Protein AF-A0A318SZH4-F1 (afdb_monomer)

Sequence (133 aa):
METLETLQKELERAETQLFCADMIDSGTRRDREMTYWKGRVAELKRKIVTTQEVIMARVRSDFDKQRLSKIAAATAGMPHGEAMMLLADAIAGIFMACNPSASNEVIETMTARIARRVIFMAVLNCPRTAGAA

Solvent-accessible surface area (backbone atoms only — not comparable to full-atom values): 7429 Å² total; per-residue (Å²): 132,90,46,72,67,56,49,50,54,51,35,56,51,32,52,51,50,30,56,56,21,71,71,40,86,51,62,74,58,19,54,52,44,33,53,51,28,51,51,50,38,55,52,40,55,51,54,46,53,57,52,49,52,54,51,50,53,48,54,50,51,54,50,51,51,55,51,51,50,52,49,53,60,72,36,62,89,48,61,69,71,59,34,52,50,55,50,47,53,52,51,4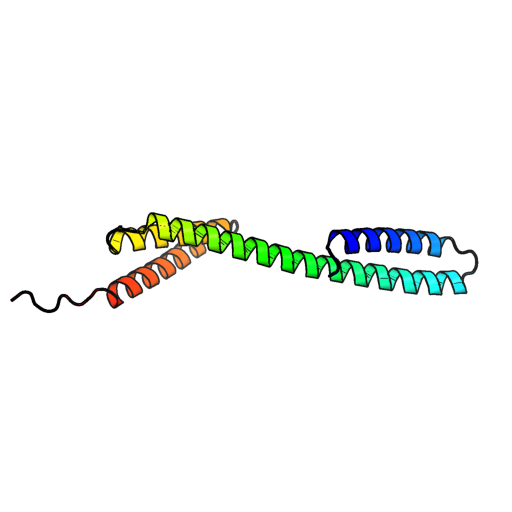6,53,51,53,49,72,75,38,83,82,61,52,70,69,59,50,53,54,50,45,50,51,50,46,52,52,52,51,51,51,51,63,72,67,47,75,75,83,80,69,95,123

Foldseek 3Di:
DQDLVNLVVQLVVLVVQLVVLCVDPPPVSSVVSNVVSVVVNVVSVVVNVVNVVVVVVVVVVVVVVVLVVVLVVVCVPPDLVVSLVSVLVSVLVVVCVVCVPDDPVRSVVVSVVSNVVSVVVVVVPPPPPPDPD

Mean predicted aligned error: 14.44 Å

Structure (mmCIF, N/CA/C/O backbone):
data_AF-A0A318SZH4-F1
#
_entry.id   AF-A0A318SZH4-F1
#
loop_
_atom_site.group_PDB
_atom_site.id
_atom_site.type_symbol
_atom_site.label_atom_id
_atom_site.label_alt_id
_atom_site.label_comp_id
_atom_site.label_asym_id
_atom_site.label_entity_id
_atom_site.label_seq_id
_atom_site.pdbx_PDB_ins_code
_atom_site.Cartn_x
_atom_site.Cartn_y
_atom_site.Cartn_z
_atom_site.occupancy
_atom_site.B_iso_or_equiv
_atom_site.auth_seq_id
_atom_site.auth_comp_id
_atom_site.auth_asym_id
_atom_site.auth_atom_id
_atom_site.pdbx_PDB_model_num
ATOM 1 N N . MET A 1 1 ? 11.285 -6.878 10.147 1.00 53.84 1 MET A N 1
ATOM 2 C CA . MET A 1 1 ? 9.870 -6.613 9.821 1.00 53.84 1 MET A CA 1
ATOM 3 C C . MET A 1 1 ? 9.875 -5.349 8.984 1.00 53.84 1 MET A C 1
ATOM 5 O O . MET A 1 1 ? 10.347 -4.340 9.490 1.00 53.84 1 MET A O 1
ATOM 9 N N . GLU A 1 2 ? 9.512 -5.424 7.706 1.00 74.38 2 GLU A N 1
ATOM 10 C CA . GLU A 1 2 ? 9.428 -4.230 6.850 1.00 74.38 2 GLU A CA 1
ATOM 11 C C . GLU A 1 2 ? 8.316 -3.321 7.396 1.00 74.38 2 GLU A C 1
ATOM 13 O O . GLU A 1 2 ? 7.219 -3.796 7.694 1.00 74.38 2 GLU A O 1
ATOM 18 N N . THR A 1 3 ? 8.606 -2.037 7.603 1.00 88.56 3 THR A N 1
ATOM 19 C CA . THR A 1 3 ? 7.611 -1.049 8.032 1.00 88.56 3 THR A CA 1
ATOM 20 C C . THR A 1 3 ? 6.983 -0.375 6.814 1.00 88.56 3 THR A C 1
ATOM 22 O O . THR A 1 3 ? 7.533 -0.391 5.709 1.00 88.56 3 THR A O 1
ATOM 25 N N . LEU A 1 4 ? 5.824 0.260 7.010 1.00 89.12 4 LEU A N 1
ATOM 26 C CA . LEU A 1 4 ? 5.176 1.035 5.950 1.00 89.12 4 LEU A CA 1
ATOM 27 C C . LEU A 1 4 ? 6.111 2.124 5.396 1.00 89.12 4 LEU A C 1
ATOM 29 O O . LEU A 1 4 ? 6.193 2.307 4.186 1.00 89.12 4 LEU A O 1
ATOM 33 N N . GLU A 1 5 ? 6.865 2.786 6.276 1.00 91.06 5 GLU A N 1
ATOM 34 C CA . GLU A 1 5 ? 7.839 3.814 5.901 1.00 91.06 5 GLU A CA 1
ATOM 35 C C . GLU A 1 5 ? 8.973 3.239 5.039 1.00 91.06 5 GLU A C 1
ATOM 37 O O . GLU A 1 5 ? 9.345 3.836 4.029 1.00 91.06 5 GLU A O 1
ATOM 42 N N . THR A 1 6 ? 9.507 2.060 5.385 1.00 94.25 6 THR A N 1
ATOM 43 C CA . THR A 1 6 ? 10.557 1.428 4.570 1.00 94.25 6 THR A CA 1
ATOM 44 C C . THR A 1 6 ? 10.035 1.037 3.191 1.00 94.25 6 THR A C 1
ATOM 46 O O . THR A 1 6 ? 10.714 1.283 2.199 1.00 94.25 6 THR A O 1
ATOM 49 N N . LEU A 1 7 ? 8.804 0.518 3.105 1.00 93.69 7 LEU A N 1
ATOM 50 C CA . LEU A 1 7 ? 8.177 0.170 1.826 1.00 93.69 7 LEU A CA 1
ATOM 51 C C . LEU A 1 7 ? 7.923 1.403 0.947 1.00 93.69 7 LEU A C 1
ATOM 53 O O . LEU A 1 7 ? 8.104 1.336 -0.266 1.00 93.69 7 LEU A O 1
ATOM 57 N N . GLN A 1 8 ? 7.534 2.532 1.545 1.00 94.19 8 GLN A N 1
ATOM 58 C CA . GLN A 1 8 ? 7.346 3.798 0.831 1.00 94.19 8 GLN A CA 1
ATOM 59 C C . GLN A 1 8 ? 8.668 4.353 0.289 1.00 94.19 8 GLN A C 1
ATOM 61 O O . GLN A 1 8 ? 8.727 4.728 -0.880 1.00 94.19 8 GLN A O 1
ATOM 66 N N . LYS A 1 9 ? 9.744 4.332 1.087 1.00 96.25 9 LYS A N 1
ATOM 67 C CA . LYS A 1 9 ? 11.086 4.737 0.625 1.00 96.25 9 LYS A CA 1
ATOM 68 C C . LYS A 1 9 ? 11.601 3.839 -0.497 1.00 96.25 9 LYS A C 1
ATOM 70 O O . LYS A 1 9 ? 12.202 4.311 -1.459 1.00 96.25 9 LYS A O 1
ATOM 75 N N . GLU A 1 10 ? 11.366 2.533 -0.395 1.00 96.38 10 GLU A N 1
ATOM 76 C CA . GLU A 1 10 ? 11.713 1.603 -1.468 1.00 96.38 10 GLU A CA 1
ATOM 77 C C . GLU A 1 10 ? 10.903 1.851 -2.740 1.00 96.38 10 GLU A C 1
ATOM 79 O O . GLU A 1 10 ? 11.453 1.733 -3.836 1.00 96.38 10 GLU A O 1
ATOM 84 N N . LEU A 1 11 ? 9.622 2.205 -2.607 1.00 97.31 11 LEU A N 1
ATOM 85 C CA . LEU A 1 11 ? 8.772 2.544 -3.743 1.00 97.31 11 LEU A CA 1
ATOM 86 C C . LEU A 1 11 ? 9.288 3.791 -4.459 1.00 97.31 11 LEU A C 1
ATOM 88 O O . LEU A 1 11 ? 9.478 3.745 -5.669 1.00 97.31 11 LEU A O 1
ATOM 92 N N . GLU A 1 12 ? 9.583 4.857 -3.719 1.00 97.19 12 GLU A N 1
ATOM 93 C CA . GLU A 1 12 ? 10.145 6.095 -4.270 1.00 97.19 12 GLU A CA 1
ATOM 94 C C . GLU A 1 12 ? 11.463 5.829 -5.013 1.00 97.19 12 GLU A C 1
ATOM 96 O O . GLU A 1 12 ? 11.678 6.289 -6.140 1.00 97.19 12 GLU A O 1
ATOM 101 N N . ARG A 1 13 ? 12.331 4.994 -4.426 1.00 97.12 13 ARG A N 1
ATOM 102 C CA . ARG A 1 13 ? 13.564 4.559 -5.083 1.00 97.12 13 ARG A CA 1
ATOM 103 C C . ARG A 1 13 ? 13.272 3.788 -6.369 1.00 97.12 13 ARG A C 1
ATOM 105 O O . ARG A 1 13 ? 13.915 4.054 -7.380 1.00 97.12 13 ARG A O 1
ATOM 112 N N . ALA A 1 14 ? 12.333 2.844 -6.353 1.00 97.38 14 ALA A N 1
ATOM 113 C CA . ALA A 1 14 ? 11.978 2.053 -7.529 1.00 97.38 14 ALA A CA 1
ATOM 114 C C . ALA A 1 14 ? 11.351 2.908 -8.644 1.00 97.38 14 ALA A C 1
ATOM 116 O O . ALA A 1 14 ? 11.655 2.689 -9.814 1.00 97.38 14 ALA A O 1
ATOM 117 N N . GLU A 1 15 ? 10.531 3.904 -8.302 1.00 97.31 15 GLU A N 1
ATOM 118 C CA . GLU A 1 15 ? 9.959 4.862 -9.258 1.00 97.31 15 GLU A CA 1
ATOM 119 C C . GLU A 1 15 ? 11.047 5.759 -9.867 1.00 97.31 15 GLU A C 1
ATOM 121 O O . GLU A 1 15 ? 11.067 5.968 -11.080 1.00 97.31 15 GLU A O 1
ATOM 126 N N . THR A 1 16 ? 12.023 6.189 -9.062 1.00 97.75 16 THR A N 1
ATOM 127 C CA . THR A 1 16 ? 13.201 6.923 -9.554 1.00 97.75 16 THR A CA 1
ATOM 128 C C . THR A 1 16 ? 14.023 6.073 -10.524 1.00 97.75 16 THR A C 1
ATOM 130 O O . THR A 1 16 ? 14.401 6.538 -11.595 1.00 97.75 16 THR A O 1
ATOM 133 N N . GLN A 1 17 ? 14.285 4.807 -10.185 1.00 97.69 17 GLN A N 1
ATOM 134 C CA . GLN A 1 17 ? 15.032 3.906 -11.068 1.00 97.69 17 GLN A CA 1
ATOM 135 C C . GLN A 1 17 ? 14.267 3.586 -12.352 1.00 97.69 17 GLN A C 1
ATOM 137 O O . GLN A 1 17 ? 14.882 3.476 -13.408 1.00 97.69 17 GLN A O 1
ATOM 142 N N . LEU A 1 18 ? 12.937 3.493 -12.287 1.00 96.81 18 LEU A N 1
ATOM 143 C CA . LEU A 1 18 ? 12.105 3.334 -13.472 1.00 96.81 18 LEU A CA 1
ATOM 144 C C . LEU A 1 18 ? 12.243 4.535 -14.416 1.00 96.81 18 LEU A C 1
ATOM 146 O O . LEU A 1 18 ? 12.394 4.348 -15.619 1.00 96.81 18 LEU A O 1
ATOM 150 N N . PHE A 1 19 ? 12.246 5.753 -13.873 1.00 95.88 19 PHE A N 1
ATOM 151 C CA . PHE A 1 19 ? 12.511 6.957 -14.658 1.00 95.88 19 PHE A CA 1
ATOM 152 C C . PHE A 1 19 ? 13.917 6.932 -15.278 1.00 95.88 19 PHE A C 1
ATOM 154 O O . PHE A 1 19 ? 14.074 7.174 -16.472 1.00 95.88 19 PHE A O 1
ATOM 161 N N . CYS A 1 20 ? 14.945 6.567 -14.504 1.00 96.31 20 CYS A N 1
ATOM 162 C CA . CYS A 1 20 ? 16.308 6.424 -15.025 1.00 96.31 20 CYS A CA 1
ATOM 163 C C . CYS A 1 20 ? 16.420 5.346 -16.114 1.00 96.31 20 CYS A C 1
ATOM 165 O O . CYS A 1 20 ? 17.202 5.507 -17.049 1.00 96.31 20 CYS A O 1
ATOM 167 N N . ALA A 1 21 ? 15.656 4.257 -16.006 1.00 96.00 21 ALA A N 1
ATOM 168 C CA . ALA A 1 21 ? 15.653 3.183 -16.988 1.00 96.00 21 ALA A CA 1
ATOM 169 C C . ALA A 1 21 ? 15.144 3.657 -18.353 1.00 96.00 21 ALA A C 1
ATOM 171 O O . ALA A 1 21 ? 15.696 3.239 -19.366 1.00 96.00 21 ALA A O 1
ATOM 172 N N . ASP A 1 22 ? 14.155 4.553 -18.384 1.00 94.81 22 ASP A N 1
ATOM 173 C CA . ASP A 1 22 ? 13.600 5.113 -19.624 1.00 94.81 22 ASP A CA 1
ATOM 174 C C . ASP A 1 22 ? 14.616 5.974 -20.395 1.00 94.81 22 ASP A C 1
ATOM 176 O O . ASP A 1 22 ? 14.602 6.021 -21.624 1.00 94.81 22 ASP A O 1
ATOM 180 N N . MET A 1 23 ? 15.567 6.573 -19.670 1.00 95.81 23 MET A N 1
ATOM 181 C CA . MET A 1 23 ? 16.653 7.401 -20.211 1.00 95.81 23 MET A CA 1
ATOM 182 C C . MET A 1 23 ? 17.835 6.588 -20.770 1.00 95.81 23 MET A C 1
ATOM 184 O O . MET A 1 23 ? 18.848 7.163 -21.160 1.00 95.81 23 MET A O 1
ATOM 188 N N . ILE A 1 24 ? 17.759 5.254 -20.784 1.00 95.88 24 ILE A N 1
ATOM 189 C CA . ILE A 1 24 ? 18.825 4.405 -21.326 1.00 95.88 24 ILE A CA 1
ATOM 190 C C . ILE A 1 24 ? 18.779 4.417 -22.862 1.00 95.88 24 ILE A C 1
ATOM 192 O O . ILE A 1 24 ? 17.817 3.950 -23.467 1.00 95.88 24 ILE A O 1
ATOM 196 N N . ASP A 1 25 ? 19.878 4.839 -23.494 1.00 95.25 25 ASP A N 1
ATOM 197 C CA . ASP A 1 25 ? 19.997 4.927 -24.962 1.00 95.25 25 ASP A CA 1
ATOM 198 C C . ASP A 1 25 ? 19.921 3.566 -25.676 1.00 95.25 25 ASP A C 1
ATOM 200 O O . ASP A 1 25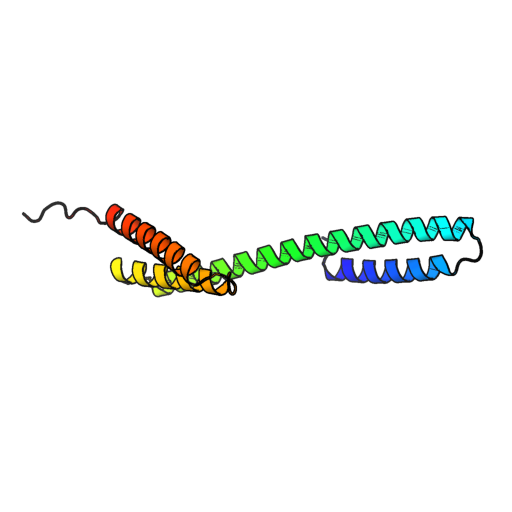 ? 19.461 3.445 -26.812 1.00 95.25 25 ASP A O 1
ATOM 204 N N . SER A 1 26 ? 20.378 2.502 -25.013 1.00 96.19 26 SER A N 1
ATOM 205 C CA . SER A 1 26 ? 20.317 1.143 -25.552 1.00 96.19 26 SER A CA 1
ATOM 206 C C . SER A 1 26 ? 18.904 0.576 -25.407 1.00 96.19 26 SER A C 1
ATOM 208 O O . SER A 1 26 ? 18.516 0.165 -24.316 1.00 96.19 26 SER A O 1
ATOM 210 N N . GLY A 1 27 ? 18.160 0.484 -26.515 1.00 94.44 27 GLY A N 1
ATOM 211 C CA . GLY A 1 27 ? 16.764 0.024 -26.512 1.00 94.44 27 GLY A CA 1
ATOM 212 C C . GLY A 1 27 ? 16.544 -1.331 -25.827 1.00 94.44 27 GLY A C 1
ATOM 213 O O . GLY A 1 27 ? 15.678 -1.455 -24.968 1.00 94.44 27 GLY A O 1
ATOM 214 N N . THR A 1 28 ? 17.38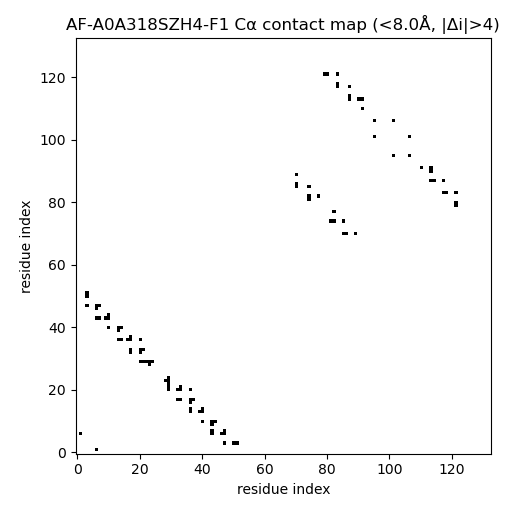3 -2.335 -26.102 1.00 95.69 28 THR A N 1
ATOM 215 C CA . THR A 1 28 ? 17.257 -3.662 -25.467 1.00 95.69 28 THR A CA 1
ATOM 216 C C . THR A 1 28 ? 17.549 -3.640 -23.968 1.00 95.69 28 THR A C 1
ATOM 218 O O . THR A 1 28 ? 16.946 -4.403 -23.211 1.00 95.69 28 THR A O 1
ATOM 221 N N . ARG A 1 29 ? 18.467 -2.778 -23.516 1.00 95.38 29 ARG A N 1
ATOM 222 C CA . ARG A 1 29 ? 18.761 -2.594 -22.091 1.00 95.38 29 ARG A CA 1
ATOM 223 C C . ARG A 1 29 ? 17.646 -1.808 -21.404 1.00 95.38 29 ARG A C 1
ATOM 225 O O . ARG A 1 29 ? 17.200 -2.237 -20.345 1.00 95.38 29 ARG A O 1
ATOM 232 N N . ARG A 1 30 ? 17.168 -0.727 -22.026 1.00 96.50 30 ARG A N 1
ATOM 233 C CA . ARG A 1 30 ? 16.014 0.058 -21.573 1.00 96.50 30 ARG A CA 1
ATOM 234 C C . ARG A 1 30 ? 14.814 -0.842 -21.333 1.00 96.50 30 ARG A C 1
ATOM 236 O O . ARG A 1 30 ? 14.271 -0.835 -20.238 1.00 96.50 30 ARG A O 1
ATOM 243 N N . ASP A 1 31 ? 14.439 -1.665 -22.308 1.00 97.25 31 ASP A N 1
ATOM 244 C CA . ASP A 1 31 ? 13.238 -2.499 -22.206 1.00 97.25 31 ASP A CA 1
ATOM 245 C C . ASP A 1 31 ? 13.339 -3.522 -21.062 1.00 97.25 31 ASP A C 1
ATOM 247 O O . ASP A 1 31 ? 12.366 -3.749 -20.335 1.00 97.25 31 ASP A O 1
ATOM 251 N N . ARG A 1 32 ? 14.529 -4.104 -20.848 1.00 97.50 32 ARG A N 1
ATOM 252 C CA . ARG A 1 32 ? 14.794 -5.023 -19.728 1.00 97.50 32 ARG A CA 1
ATOM 253 C C . ARG A 1 32 ? 14.694 -4.319 -18.376 1.00 97.50 32 ARG A C 1
ATOM 255 O O . ARG A 1 32 ? 13.975 -4.799 -17.501 1.00 97.50 32 ARG A O 1
ATOM 262 N N . GLU A 1 33 ? 15.375 -3.187 -18.220 1.00 96.94 33 GLU A N 1
ATOM 263 C CA . GLU A 1 33 ? 15.373 -2.401 -16.980 1.00 96.94 33 GLU A CA 1
ATOM 264 C C . GLU A 1 33 ? 13.969 -1.865 -16.673 1.00 96.94 33 GLU A C 1
ATOM 266 O O . GLU A 1 33 ? 13.458 -2.043 -15.570 1.00 96.94 33 GLU A O 1
ATOM 271 N N . MET A 1 34 ? 13.280 -1.308 -17.669 1.00 97.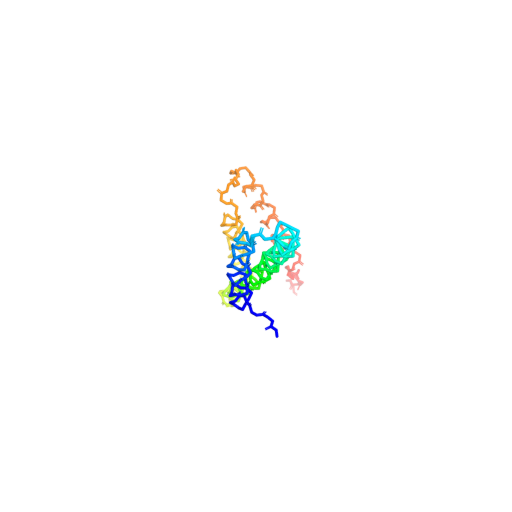44 34 MET A N 1
ATOM 272 C CA . MET A 1 34 ? 11.900 -0.835 -17.546 1.00 97.44 34 MET A CA 1
ATOM 273 C C . MET A 1 34 ? 10.951 -1.950 -17.108 1.00 97.44 34 MET A C 1
ATOM 275 O O . MET A 1 34 ? 10.105 -1.736 -16.242 1.00 97.44 34 MET A O 1
ATOM 279 N N . THR A 1 35 ? 11.082 -3.148 -17.683 1.00 97.88 35 THR A N 1
ATOM 280 C CA . THR A 1 35 ? 10.258 -4.305 -17.301 1.00 97.88 35 THR A CA 1
ATOM 281 C C . THR A 1 35 ? 10.506 -4.700 -15.847 1.00 97.88 35 THR A C 1
ATOM 283 O O . THR A 1 35 ? 9.554 -4.893 -15.088 1.00 97.88 35 THR A O 1
ATOM 286 N N . TYR A 1 36 ? 11.775 -4.763 -15.442 1.00 97.69 36 TYR A N 1
ATOM 287 C CA . TYR A 1 36 ? 12.162 -5.077 -14.072 1.00 97.69 36 TYR A CA 1
ATOM 288 C C . TYR A 1 36 ? 11.607 -4.050 -13.071 1.00 97.69 36 TYR A C 1
ATOM 290 O O . TYR A 1 36 ? 10.895 -4.417 -12.131 1.00 97.69 36 TYR A O 1
ATOM 298 N N . TRP A 1 37 ? 11.854 -2.758 -13.300 1.00 97.69 37 TRP A N 1
ATOM 299 C CA . TRP A 1 37 ? 11.432 -1.700 -12.381 1.00 97.69 37 TRP A CA 1
ATOM 300 C C . TRP A 1 37 ? 9.910 -1.526 -12.337 1.00 97.69 37 TRP A C 1
ATOM 302 O O . TRP A 1 37 ? 9.361 -1.339 -11.252 1.00 97.69 37 TRP A O 1
ATOM 312 N N . LYS A 1 38 ? 9.192 -1.705 -13.458 1.00 97.88 38 LYS A N 1
ATOM 313 C CA . LYS A 1 38 ? 7.714 -1.766 -13.460 1.00 97.88 38 LYS A CA 1
ATOM 314 C C . LYS A 1 38 ? 7.198 -2.901 -12.578 1.00 97.88 38 LYS A C 1
ATOM 316 O O . LYS A 1 38 ? 6.270 -2.695 -11.794 1.00 97.88 38 LYS A O 1
ATOM 321 N N . GLY A 1 39 ? 7.813 -4.081 -12.678 1.00 97.88 39 GLY A N 1
ATOM 322 C CA . GLY A 1 39 ? 7.489 -5.227 -11.830 1.00 97.88 39 GLY A CA 1
ATOM 323 C C . GLY A 1 39 ? 7.689 -4.917 -10.347 1.00 97.88 39 GLY A C 1
ATOM 324 O O . GLY A 1 39 ? 6.785 -5.151 -9.540 1.00 97.88 39 GLY A O 1
ATOM 325 N N . ARG A 1 40 ? 8.831 -4.311 -9.997 1.00 97.62 40 ARG A N 1
ATOM 326 C CA . ARG A 1 40 ? 9.154 -3.937 -8.613 1.00 97.62 40 ARG A CA 1
ATOM 327 C C . ARG A 1 40 ? 8.204 -2.878 -8.049 1.00 97.62 40 ARG A C 1
ATOM 329 O O . ARG A 1 40 ? 7.741 -3.028 -6.921 1.00 97.62 40 ARG A O 1
ATOM 336 N N . VAL A 1 41 ? 7.854 -1.852 -8.827 1.00 97.69 41 VAL A N 1
ATOM 337 C CA . VAL A 1 41 ? 6.871 -0.824 -8.431 1.00 97.69 41 VAL A CA 1
ATOM 338 C C . VAL A 1 41 ? 5.506 -1.454 -8.147 1.00 97.69 41 VAL A C 1
ATOM 340 O O . VAL A 1 41 ? 4.891 -1.165 -7.120 1.00 97.69 41 VAL A O 1
ATOM 343 N N . ALA A 1 42 ? 5.034 -2.351 -9.017 1.00 97.62 42 ALA A N 1
ATOM 344 C CA . ALA A 1 42 ? 3.758 -3.036 -8.817 1.00 97.62 42 ALA A CA 1
ATOM 345 C C . ALA A 1 42 ? 3.768 -3.939 -7.570 1.00 97.62 42 ALA A C 1
ATOM 347 O O . ALA A 1 42 ? 2.785 -3.989 -6.831 1.00 97.62 42 ALA A O 1
ATOM 348 N N . GLU A 1 43 ? 4.875 -4.641 -7.316 1.00 97.31 43 GLU A N 1
ATOM 349 C CA . GLU A 1 43 ? 5.060 -5.448 -6.107 1.00 97.31 43 GLU A CA 1
ATOM 350 C C . GLU A 1 43 ? 4.997 -4.591 -4.835 1.00 97.31 43 GLU A C 1
ATOM 352 O O . GLU A 1 43 ? 4.238 -4.908 -3.917 1.00 97.31 43 GLU A O 1
ATOM 357 N N . LEU A 1 44 ? 5.749 -3.487 -4.793 1.00 96.12 44 LEU A N 1
ATOM 358 C CA . LEU A 1 44 ? 5.807 -2.591 -3.638 1.00 96.12 44 LEU A CA 1
ATOM 359 C C . LEU A 1 44 ? 4.454 -1.930 -3.358 1.00 96.12 44 LEU A C 1
ATOM 361 O O . LEU A 1 44 ? 4.022 -1.902 -2.207 1.00 96.12 44 LEU A O 1
ATOM 365 N N . LYS A 1 45 ? 3.728 -1.494 -4.398 1.00 95.38 45 LYS A N 1
ATOM 366 C CA . LYS A 1 45 ? 2.366 -0.952 -4.248 1.00 95.38 45 LYS A CA 1
ATOM 367 C C . LYS A 1 45 ? 1.416 -1.967 -3.608 1.00 95.38 45 LYS A C 1
ATOM 369 O O . LYS A 1 45 ? 0.685 -1.608 -2.688 1.00 95.38 45 LYS A O 1
ATOM 374 N N . ARG A 1 46 ? 1.470 -3.242 -4.016 1.00 96.19 46 ARG A N 1
ATOM 375 C CA . ARG A 1 46 ? 0.669 -4.308 -3.382 1.00 96.19 46 ARG A CA 1
ATOM 376 C C . ARG A 1 46 ? 1.037 -4.507 -1.912 1.00 96.19 46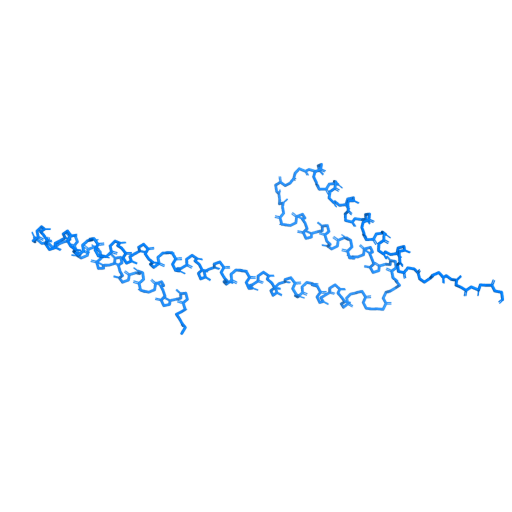 ARG A C 1
ATOM 378 O O . ARG A 1 46 ? 0.146 -4.541 -1.071 1.00 96.19 46 ARG A O 1
ATOM 385 N N . LYS A 1 47 ? 2.334 -4.585 -1.591 1.00 94.88 47 LYS A N 1
ATOM 386 C CA . LYS A 1 47 ? 2.806 -4.741 -0.203 1.00 94.88 47 LYS A CA 1
ATOM 387 C C . LYS A 1 47 ? 2.354 -3.590 0.696 1.00 94.88 47 LYS A C 1
ATOM 389 O O . LYS A 1 47 ? 1.933 -3.832 1.828 1.00 94.88 47 LYS A O 1
ATOM 394 N N . ILE A 1 48 ? 2.410 -2.356 0.191 1.00 94.12 48 ILE A N 1
ATOM 395 C CA . ILE A 1 48 ? 1.957 -1.157 0.907 1.00 94.12 48 ILE A CA 1
ATOM 396 C C . ILE A 1 48 ? 0.468 -1.259 1.235 1.00 94.12 48 ILE A C 1
ATOM 398 O O . ILE A 1 48 ? 0.111 -1.096 2.399 1.00 94.12 48 ILE A O 1
ATOM 402 N N . VAL A 1 49 ? -0.376 -1.591 0.253 1.00 93.69 49 VAL A N 1
ATOM 403 C CA . VAL A 1 49 ? -1.827 -1.739 0.463 1.00 93.69 49 VAL A CA 1
ATOM 404 C C . VAL A 1 49 ? -2.120 -2.804 1.517 1.00 93.69 49 VAL A C 1
ATOM 406 O O . VAL A 1 49 ? -2.788 -2.512 2.504 1.00 93.69 49 VAL A O 1
ATOM 409 N N . THR A 1 50 ? -1.540 -4.001 1.389 1.00 93.00 50 THR A N 1
ATOM 410 C CA . THR A 1 50 ? -1.730 -5.072 2.382 1.00 93.00 50 THR A CA 1
ATOM 411 C C . THR A 1 50 ? -1.287 -4.636 3.780 1.00 93.00 50 THR A C 1
ATOM 413 O O . THR A 1 50 ? -1.970 -4.895 4.768 1.00 93.00 50 THR A O 1
ATOM 416 N N . THR A 1 51 ? -0.156 -3.937 3.886 1.00 91.31 51 THR A N 1
ATOM 417 C CA . THR A 1 51 ? 0.352 -3.454 5.179 1.00 91.31 51 THR A CA 1
ATOM 418 C C . THR A 1 51 ? -0.573 -2.398 5.786 1.00 91.31 51 THR A C 1
ATOM 420 O O . THR A 1 51 ? -0.845 -2.434 6.986 1.00 91.31 51 THR A O 1
ATOM 423 N N . GLN A 1 52 ? -1.097 -1.481 4.970 1.00 87.88 52 GLN A N 1
ATOM 424 C CA . GLN A 1 52 ? -2.060 -0.469 5.401 1.00 87.88 52 GLN A CA 1
ATOM 425 C C . GLN A 1 52 ? -3.367 -1.100 5.886 1.00 87.88 52 GLN A C 1
ATOM 427 O O . GLN A 1 52 ? -3.847 -0.734 6.957 1.00 87.88 52 GLN A O 1
ATOM 432 N N . GLU A 1 53 ? -3.904 -2.084 5.165 1.00 85.88 53 GLU A N 1
ATOM 433 C CA . GLU A 1 53 ? -5.113 -2.813 5.565 1.00 85.88 53 GLU A CA 1
ATOM 434 C C . GLU A 1 53 ? -4.937 -3.495 6.927 1.00 85.88 53 GLU A C 1
ATOM 436 O O . GLU A 1 53 ? -5.803 -3.382 7.796 1.00 85.88 53 GLU A O 1
ATOM 441 N N . VAL A 1 54 ? -3.786 -4.137 7.159 1.00 85.62 54 VAL A N 1
ATOM 442 C CA . VAL A 1 54 ? -3.462 -4.772 8.447 1.00 85.62 54 VAL A CA 1
ATOM 443 C C . VAL A 1 54 ? -3.377 -3.741 9.575 1.00 85.62 54 VAL A C 1
ATOM 445 O O . VAL A 1 54 ? -3.926 -3.963 10.658 1.00 85.62 54 VAL A O 1
ATOM 448 N N . ILE A 1 55 ? -2.724 -2.598 9.336 1.00 85.31 55 ILE A N 1
ATOM 449 C CA . ILE A 1 55 ? -2.637 -1.511 10.322 1.00 85.31 55 ILE A CA 1
ATOM 450 C C . ILE A 1 55 ? -4.037 -0.977 10.643 1.00 85.31 55 ILE A C 1
ATOM 452 O O . ILE A 1 55 ? -4.389 -0.856 11.815 1.00 85.31 55 ILE A O 1
ATOM 456 N N . MET A 1 56 ? -4.860 -0.711 9.628 1.00 76.44 56 MET A N 1
ATOM 457 C CA . MET A 1 56 ? -6.223 -0.211 9.815 1.00 76.44 56 MET A CA 1
ATOM 458 C C . MET A 1 56 ? -7.113 -1.213 10.555 1.00 76.44 56 MET A C 1
ATOM 460 O O . MET A 1 56 ? -7.854 -0.818 11.455 1.00 76.44 56 MET A O 1
ATOM 464 N N . ALA A 1 57 ? -7.017 -2.506 10.237 1.00 77.00 57 ALA A N 1
ATOM 465 C CA . ALA A 1 57 ? -7.747 -3.557 10.942 1.00 77.00 57 ALA A CA 1
ATOM 466 C C . ALA A 1 57 ? -7.361 -3.615 12.427 1.00 77.00 57 ALA A C 1
ATOM 468 O O . ALA A 1 57 ? -8.228 -3.745 13.296 1.00 77.00 57 ALA A O 1
ATOM 469 N N . ARG A 1 58 ? -6.067 -3.453 12.733 1.00 77.25 58 ARG A N 1
ATOM 470 C CA . ARG A 1 58 ? -5.575 -3.400 14.112 1.00 77.25 58 ARG A CA 1
ATOM 471 C C . ARG A 1 58 ? -6.087 -2.168 14.854 1.00 77.25 58 ARG A C 1
ATOM 473 O O . ARG A 1 58 ? -6.637 -2.314 15.941 1.00 77.25 58 ARG A O 1
ATOM 480 N N . VAL A 1 59 ? -5.970 -0.984 14.249 1.00 72.75 59 VAL A N 1
ATOM 481 C CA . VAL A 1 59 ? -6.480 0.273 14.824 1.00 72.75 59 VAL A CA 1
ATOM 482 C C . VAL A 1 59 ? -7.981 0.173 15.099 1.00 72.75 59 VAL A C 1
ATOM 484 O O . VAL A 1 59 ? -8.432 0.562 16.175 1.00 72.75 59 VAL A O 1
ATOM 487 N N . ARG A 1 60 ? -8.754 -0.411 14.175 1.00 70.06 60 ARG A N 1
ATOM 488 C CA . ARG A 1 60 ? -10.191 -0.647 14.357 1.00 70.06 60 ARG A CA 1
ATOM 489 C C . ARG A 1 60 ? -10.478 -1.580 15.534 1.00 70.06 60 ARG A C 1
ATOM 491 O O . ARG A 1 60 ? -11.274 -1.228 16.395 1.00 70.06 60 ARG A O 1
ATOM 498 N N . SER A 1 61 ? -9.794 -2.722 15.610 1.00 69.75 61 SER A N 1
ATOM 499 C CA . SER A 1 61 ? -9.920 -3.661 16.736 1.00 69.75 61 SER A CA 1
ATOM 500 C C . SER A 1 61 ? -9.614 -2.985 18.078 1.00 69.75 61 SER A C 1
ATOM 502 O O . SER A 1 61 ? -10.322 -3.196 19.062 1.00 69.75 61 SER A O 1
ATOM 504 N N . ASP A 1 62 ? -8.555 -2.180 18.139 1.00 68.69 62 ASP A N 1
ATOM 505 C CA . ASP A 1 62 ? -8.152 -1.513 19.378 1.00 68.69 62 ASP A CA 1
ATOM 506 C C . ASP A 1 62 ? -9.147 -0.412 19.779 1.00 68.69 62 ASP A C 1
ATOM 508 O O . ASP A 1 62 ? -9.473 -0.274 20.961 1.00 68.69 62 ASP A O 1
ATOM 512 N N . PHE A 1 63 ? -9.712 0.305 18.806 1.00 64.19 63 PHE A N 1
ATOM 513 C CA . PHE A 1 63 ? -10.800 1.255 19.035 1.00 64.19 63 PHE A CA 1
ATOM 514 C C . PHE A 1 63 ? -12.076 0.568 19.546 1.00 64.19 63 PHE A C 1
ATOM 516 O O . PHE A 1 63 ? -12.677 1.027 20.521 1.00 64.19 63 PHE A O 1
ATOM 523 N N . ASP A 1 64 ? -12.459 -0.563 18.949 1.00 71.75 64 ASP A N 1
ATOM 524 C CA . ASP A 1 64 ? -13.622 -1.347 19.373 1.00 71.75 64 ASP A CA 1
ATOM 525 C C . ASP A 1 64 ? -13.450 -1.850 20.816 1.00 71.75 64 ASP A C 1
ATOM 527 O O . ASP A 1 64 ? -14.358 -1.705 21.638 1.00 71.75 64 ASP A O 1
ATOM 531 N N . LYS A 1 65 ? -12.255 -2.336 21.181 1.00 63.78 65 LYS A N 1
ATOM 532 C CA . LYS A 1 65 ? -11.930 -2.730 22.565 1.00 63.78 65 LYS A CA 1
ATOM 533 C C . LYS A 1 65 ? -12.050 -1.567 23.548 1.00 63.78 65 LYS A C 1
ATOM 535 O O . LYS A 1 65 ? -12.610 -1.749 24.626 1.00 63.78 65 LYS A O 1
ATOM 540 N N . GLN A 1 66 ? -11.553 -0.379 23.194 1.00 66.75 66 GLN A N 1
ATOM 541 C CA . GLN A 1 66 ? -11.662 0.809 24.050 1.00 66.75 66 GLN A CA 1
ATOM 542 C C . GLN A 1 66 ? -13.109 1.279 24.225 1.00 66.75 66 GLN A C 1
ATOM 544 O O . GLN A 1 66 ? -13.484 1.756 25.296 1.00 66.75 66 GLN A O 1
ATOM 549 N N . ARG A 1 67 ? -13.945 1.168 23.189 1.00 69.56 67 ARG A N 1
ATOM 550 C CA . ARG A 1 67 ? -15.371 1.497 23.307 1.00 69.56 67 ARG A CA 1
ATOM 551 C C . ARG A 1 67 ? -16.099 0.495 24.188 1.00 69.56 67 ARG A C 1
ATOM 553 O O . ARG A 1 67 ? -16.840 0.910 25.075 1.00 69.56 67 ARG A O 1
ATOM 560 N N . LEU A 1 68 ? -15.857 -0.798 23.984 1.00 66.06 68 LEU A N 1
ATOM 561 C CA . LEU A 1 68 ? -16.461 -1.852 24.795 1.00 66.06 68 LEU A CA 1
ATOM 562 C C . LEU A 1 68 ? -16.037 -1.755 26.263 1.00 66.06 68 LEU A C 1
ATOM 564 O O . LEU A 1 68 ? -16.885 -1.915 27.135 1.00 66.06 68 LEU A O 1
ATOM 568 N N . SER A 1 69 ? -14.774 -1.426 26.556 1.00 67.12 69 SER A N 1
ATOM 569 C CA . SER A 1 69 ? -14.325 -1.239 27.941 1.00 67.12 69 SER A CA 1
ATOM 570 C C . SER A 1 69 ? -14.995 -0.041 28.620 1.00 67.12 69 SER A C 1
ATOM 572 O O . SER A 1 69 ? -15.373 -0.140 29.784 1.00 67.12 69 SER A O 1
ATOM 574 N N . LYS A 1 70 ? -15.218 1.064 27.895 1.00 70.88 70 LYS A N 1
ATOM 575 C CA . LYS A 1 70 ? -15.972 2.222 28.405 1.00 70.88 70 LYS A CA 1
ATOM 576 C C . LYS A 1 70 ? -17.435 1.891 28.677 1.00 70.88 70 LYS A C 1
ATOM 578 O O . LYS A 1 70 ? -17.957 2.306 29.704 1.00 70.88 70 LYS A O 1
ATOM 583 N N . ILE A 1 71 ? -18.084 1.140 27.786 1.00 67.81 71 ILE A N 1
ATOM 584 C CA . ILE A 1 71 ? -19.468 0.699 27.995 1.00 67.81 71 ILE A CA 1
ATOM 585 C C . ILE A 1 71 ? -19.536 -0.238 29.201 1.00 67.81 71 ILE A C 1
ATOM 587 O O . ILE A 1 71 ? -20.347 -0.011 30.090 1.00 67.81 71 ILE A O 1
ATOM 591 N N . ALA A 1 72 ? -18.632 -1.218 29.291 1.00 66.88 72 ALA A N 1
ATOM 592 C CA . ALA A 1 72 ? -18.553 -2.124 30.433 1.00 66.88 72 ALA A CA 1
ATOM 593 C C . ALA A 1 72 ? -18.382 -1.360 31.756 1.00 66.88 72 ALA A C 1
ATOM 595 O O . ALA A 1 72 ? -19.102 -1.638 32.713 1.00 66.88 72 ALA A O 1
ATOM 596 N N . ALA A 1 73 ? -17.496 -0.357 31.790 1.00 72.25 73 ALA A N 1
ATOM 597 C CA . ALA A 1 73 ? -17.302 0.508 32.952 1.00 72.25 73 ALA A CA 1
ATOM 598 C C . ALA A 1 73 ? -18.547 1.348 33.286 1.00 72.25 73 ALA A C 1
ATOM 600 O O . ALA A 1 73 ? -18.889 1.473 34.456 1.00 72.25 73 ALA A O 1
ATOM 601 N N . ALA A 1 74 ? -19.249 1.883 32.282 1.00 69.50 74 ALA A N 1
ATOM 602 C CA . ALA A 1 74 ? -20.482 2.647 32.482 1.00 69.50 74 ALA A CA 1
ATOM 603 C C . ALA A 1 74 ? -21.642 1.778 32.994 1.00 69.50 74 ALA A C 1
ATOM 605 O O . ALA A 1 74 ? -22.478 2.253 33.752 1.00 69.50 74 ALA A O 1
ATOM 606 N N . THR A 1 75 ? -21.677 0.500 32.610 1.00 65.88 75 THR A N 1
ATOM 607 C CA . THR A 1 75 ? -22.706 -0.458 33.043 1.00 65.88 75 THR A CA 1
ATOM 608 C C . THR A 1 75 ? -22.376 -1.174 34.357 1.00 65.88 75 THR A C 1
ATOM 610 O O . THR A 1 75 ? -23.209 -1.914 34.881 1.00 65.88 75 THR A O 1
ATOM 613 N N . ALA A 1 76 ? -21.172 -0.980 34.905 1.00 62.44 76 ALA A N 1
ATOM 614 C CA . ALA A 1 76 ? -20.744 -1.627 36.139 1.00 62.44 76 ALA A CA 1
ATOM 615 C C . ALA A 1 76 ? -21.525 -1.062 37.337 1.00 62.44 76 ALA A C 1
ATOM 617 O O . ALA A 1 76 ? -21.345 0.088 37.725 1.00 62.44 76 ALA A O 1
ATOM 618 N N . GLY A 1 77 ? -22.399 -1.885 37.925 1.00 65.44 77 GLY A N 1
ATOM 619 C CA . GLY A 1 77 ? -23.249 -1.498 39.058 1.00 65.44 77 GLY A CA 1
ATOM 620 C C . GLY A 1 77 ? -24.647 -1.005 38.675 1.00 65.44 77 GLY A C 1
ATOM 621 O O . GLY A 1 77 ? -25.432 -0.694 39.567 1.00 65.44 77 GLY A O 1
ATOM 622 N N . MET A 1 78 ? -24.989 -0.978 37.382 1.00 67.75 78 MET A N 1
ATOM 623 C CA . MET A 1 78 ? -26.356 -0.689 36.944 1.00 67.75 78 MET A CA 1
ATOM 624 C C . MET A 1 78 ? -27.257 -1.923 37.105 1.00 67.75 78 MET A C 1
ATOM 626 O O . MET A 1 78 ? -26.808 -3.051 36.862 1.00 67.75 78 MET A O 1
ATOM 630 N N . PRO A 1 79 ? -28.543 -1.749 37.459 1.00 71.75 79 PRO A N 1
ATOM 631 C CA . PRO A 1 79 ? -29.515 -2.828 37.360 1.00 71.75 79 PRO A CA 1
ATOM 632 C C . PRO A 1 79 ? -29.582 -3.329 35.909 1.00 71.75 79 PRO A C 1
ATOM 634 O O . PRO A 1 79 ? -29.534 -2.546 34.959 1.00 71.75 79 PRO A O 1
ATOM 637 N N . HIS A 1 80 ? -29.691 -4.649 35.731 1.00 65.62 80 HIS A N 1
ATOM 638 C CA . HIS A 1 80 ? -29.527 -5.326 34.435 1.00 65.62 80 HIS A CA 1
ATOM 639 C C . HIS A 1 80 ? -30.363 -4.706 33.297 1.00 65.62 80 HIS A C 1
ATOM 641 O O . HIS A 1 80 ? -29.894 -4.618 32.164 1.00 65.62 80 HIS A O 1
ATOM 647 N N . GLY A 1 81 ? -31.573 -4.222 33.601 1.00 61.53 81 GLY A N 1
ATOM 648 C CA . GLY A 1 81 ? -32.444 -3.555 32.628 1.00 61.53 81 GLY A CA 1
ATOM 649 C C . GLY A 1 81 ? -31.873 -2.249 32.061 1.00 61.53 81 GLY A C 1
ATOM 650 O O . GLY A 1 81 ? -31.960 -2.023 30.856 1.00 61.53 81 GLY A O 1
ATOM 651 N N . GLU A 1 82 ? -31.234 -1.419 32.887 1.00 65.69 82 GLU A N 1
ATOM 652 C CA . GLU A 1 82 ? -30.635 -0.148 32.451 1.00 65.69 82 GLU A CA 1
ATOM 653 C C . GLU A 1 82 ? -29.337 -0.374 31.668 1.00 65.69 82 GLU A C 1
ATOM 655 O O . GLU A 1 82 ? -29.112 0.264 30.638 1.00 65.69 82 GLU A O 1
ATOM 660 N N . ALA A 1 83 ? -28.525 -1.351 32.091 1.00 63.66 83 ALA A N 1
ATOM 661 C CA . ALA A 1 83 ? -27.319 -1.753 31.367 1.00 63.66 83 ALA A CA 1
ATOM 662 C C . ALA A 1 83 ? -27.638 -2.242 29.942 1.00 63.66 83 ALA A C 1
ATOM 664 O O . ALA A 1 83 ? -26.922 -1.916 28.995 1.00 63.66 83 ALA A O 1
ATOM 665 N N . MET A 1 84 ? -28.734 -2.991 29.774 1.00 64.25 84 MET A N 1
ATOM 666 C CA . MET A 1 84 ? -29.168 -3.495 28.468 1.00 64.25 84 MET A CA 1
ATOM 667 C C . MET A 1 84 ? -29.6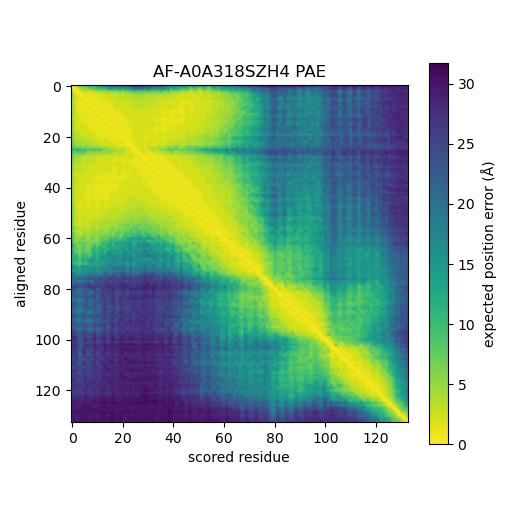97 -2.390 27.543 1.00 64.25 84 MET A C 1
ATOM 669 O O . MET A 1 84 ? -29.448 -2.459 26.338 1.00 64.25 84 MET A O 1
ATOM 673 N N . MET A 1 85 ? -30.370 -1.359 28.072 1.00 66.00 85 MET A N 1
ATOM 674 C CA . MET A 1 85 ? -30.786 -0.199 27.268 1.00 66.00 85 MET A CA 1
ATOM 675 C C . MET A 1 85 ? -29.583 0.612 26.774 1.00 66.00 85 MET A C 1
ATOM 677 O O . MET A 1 85 ? -29.483 0.886 25.580 1.00 66.00 85 MET A O 1
ATOM 681 N N . LEU A 1 86 ? -28.615 0.899 27.651 1.00 65.94 86 LEU A N 1
ATOM 682 C CA . LEU A 1 86 ? -27.374 1.589 27.273 1.00 65.94 86 LEU A CA 1
ATOM 683 C C . LEU A 1 86 ? -26.558 0.808 26.235 1.00 65.94 86 LEU A C 1
ATOM 685 O O . LEU A 1 86 ? -25.990 1.396 25.313 1.00 65.94 86 LEU A O 1
ATOM 689 N N . LEU A 1 87 ? -26.513 -0.522 26.358 1.00 67.38 87 LEU A N 1
ATOM 690 C CA . LEU A 1 87 ? -25.856 -1.384 25.378 1.00 67.38 87 LEU A CA 1
ATOM 691 C C . LEU A 1 87 ? -26.566 -1.323 24.014 1.00 67.38 87 LEU A C 1
ATOM 693 O O . LEU A 1 87 ? -25.899 -1.238 22.983 1.00 67.38 87 LEU A O 1
ATOM 697 N N . ALA A 1 88 ? -27.903 -1.342 23.996 1.00 66.25 88 ALA A N 1
ATOM 698 C CA . ALA A 1 88 ? -28.691 -1.251 22.768 1.00 66.25 88 ALA A CA 1
ATOM 699 C C . ALA A 1 88 ? -28.482 0.093 22.046 1.00 66.25 88 ALA A C 1
ATOM 701 O O . ALA A 1 88 ? -28.203 0.091 20.843 1.00 66.25 88 ALA A O 1
ATOM 702 N N . ASP A 1 89 ? -28.513 1.210 22.778 1.00 64.19 89 ASP A N 1
ATOM 703 C CA . ASP A 1 89 ? -28.254 2.550 22.234 1.00 64.19 89 ASP A CA 1
ATOM 704 C C . ASP A 1 89 ? -26.823 2.682 21.697 1.00 64.19 89 ASP A C 1
ATOM 706 O O . ASP A 1 89 ? -26.596 3.222 20.609 1.00 64.19 89 ASP A O 1
ATOM 710 N N . ALA A 1 90 ? -25.837 2.125 22.407 1.00 64.25 90 ALA A N 1
ATOM 711 C CA . ALA A 1 90 ? -24.450 2.131 21.958 1.00 64.25 90 ALA A CA 1
ATOM 712 C C . ALA A 1 90 ? -24.255 1.331 20.659 1.00 64.25 90 ALA A C 1
ATOM 714 O O . ALA A 1 90 ? -23.548 1.790 19.757 1.00 64.25 90 ALA A O 1
ATOM 715 N N . ILE A 1 91 ? -24.890 0.160 20.533 1.00 66.81 91 ILE A N 1
ATOM 716 C CA . ILE A 1 91 ? -24.829 -0.663 19.315 1.00 66.81 91 ILE A CA 1
ATOM 717 C C . ILE A 1 91 ? -25.518 0.056 18.144 1.00 66.81 91 ILE A C 1
ATOM 719 O O . ILE A 1 91 ? -24.968 0.073 17.040 1.00 66.81 91 ILE A O 1
ATOM 723 N N . ALA A 1 92 ? -26.669 0.696 18.373 1.00 63.75 92 ALA A N 1
ATOM 724 C CA . ALA A 1 92 ? -27.359 1.486 17.352 1.00 63.75 92 ALA A CA 1
ATOM 725 C C . ALA A 1 92 ? -26.496 2.667 16.862 1.00 63.75 92 ALA A C 1
ATOM 727 O O . ALA A 1 92 ? -26.340 2.871 15.656 1.00 63.75 92 ALA A O 1
ATOM 728 N N . GLY A 1 93 ? -25.842 3.385 17.782 1.00 61.53 93 GLY A N 1
ATOM 729 C CA . GLY A 1 93 ? -24.920 4.472 17.445 1.00 61.53 93 GLY A CA 1
ATOM 730 C C . GLY A 1 93 ? -23.681 4.011 16.666 1.00 61.53 93 GLY A C 1
ATOM 731 O O . GLY A 1 93 ? -23.247 4.693 15.737 1.00 61.53 93 GLY A O 1
ATOM 732 N N . ILE A 1 94 ? -23.117 2.838 16.991 1.00 62.94 94 ILE A N 1
ATOM 733 C CA . ILE A 1 94 ? -22.025 2.222 16.211 1.00 62.94 94 ILE A CA 1
ATOM 734 C C . ILE A 1 94 ? -22.492 1.923 14.785 1.00 62.94 94 ILE A C 1
ATOM 736 O O . ILE A 1 94 ? -21.792 2.246 13.826 1.00 62.94 94 ILE A O 1
ATOM 740 N N . PHE A 1 95 ? -23.675 1.328 14.644 1.00 63.00 95 PHE A N 1
ATOM 741 C CA . PHE A 1 95 ? -24.216 0.948 13.346 1.00 63.00 95 PHE A CA 1
ATOM 742 C C . PHE A 1 95 ? -24.436 2.159 12.428 1.00 63.00 95 PHE A C 1
ATOM 744 O O . PHE A 1 95 ? -24.024 2.118 11.267 1.00 63.00 95 PHE A O 1
ATOM 751 N N . MET A 1 96 ? -25.009 3.244 12.963 1.00 62.84 96 MET A N 1
ATOM 752 C CA . MET A 1 96 ? -25.225 4.496 12.228 1.00 62.84 96 MET A CA 1
ATOM 753 C C . MET A 1 96 ? -23.907 5.163 11.812 1.00 62.84 96 MET A C 1
ATOM 755 O O . MET A 1 96 ? -23.769 5.599 10.673 1.00 62.84 96 MET A O 1
ATOM 759 N N . ALA A 1 97 ? -22.901 5.181 12.694 1.00 57.03 97 ALA A N 1
ATOM 760 C CA . ALA A 1 97 ? -21.589 5.752 12.381 1.00 57.03 97 ALA A CA 1
ATOM 761 C C . ALA A 1 97 ? -20.829 4.959 11.301 1.00 57.03 97 ALA A C 1
ATOM 763 O O . ALA A 1 97 ? -20.075 5.537 10.520 1.00 57.03 97 ALA A O 1
ATOM 764 N N . CYS A 1 98 ? -21.019 3.638 11.245 1.00 53.03 98 CYS A N 1
ATOM 765 C CA . CYS A 1 98 ? -20.381 2.783 10.244 1.00 53.03 98 CYS A CA 1
ATOM 766 C C . CYS A 1 98 ? -21.128 2.730 8.902 1.00 53.03 98 CYS A C 1
ATOM 768 O O . CYS A 1 98 ? -20.539 2.270 7.926 1.00 53.03 98 CYS A O 1
ATOM 770 N N . ASN A 1 99 ? -22.383 3.188 8.832 1.00 56.66 99 ASN A N 1
ATOM 771 C CA . ASN A 1 99 ? -23.194 3.173 7.610 1.00 56.66 99 ASN A CA 1
ATOM 772 C C . ASN A 1 99 ? -23.905 4.519 7.380 1.00 56.66 99 ASN A C 1
ATOM 774 O O . ASN A 1 99 ? -25.135 4.575 7.416 1.00 56.66 99 ASN A O 1
ATOM 778 N N . PRO A 1 100 ? -23.166 5.604 7.088 1.00 56.66 100 PRO A N 1
ATOM 779 C CA . PRO A 1 100 ? -23.755 6.932 6.887 1.00 56.66 100 PRO A CA 1
ATOM 780 C C . PRO A 1 100 ? -24.682 7.019 5.660 1.00 56.66 100 PRO A C 1
ATOM 782 O O . PRO A 1 100 ? -25.411 7.992 5.507 1.00 56.66 100 PRO A O 1
ATOM 785 N N . SER A 1 101 ? -24.654 6.013 4.780 1.00 60.75 101 SER A N 1
ATOM 786 C CA . SER A 1 101 ? -25.478 5.915 3.566 1.00 60.75 101 SER A CA 1
ATOM 787 C C . SER A 1 101 ? -26.678 4.970 3.709 1.00 60.75 101 SER A C 1
ATOM 789 O O . SER A 1 101 ? -27.388 4.748 2.729 1.00 60.75 101 SER A O 1
ATOM 791 N N . ALA A 1 102 ? -26.880 4.347 4.877 1.00 59.75 102 ALA A N 1
ATOM 792 C CA . ALA A 1 102 ? -28.006 3.442 5.085 1.00 59.75 102 ALA A CA 1
ATOM 793 C C . ALA A 1 102 ? -29.327 4.224 5.053 1.00 59.75 102 ALA A C 1
ATOM 795 O O . ALA A 1 102 ? -29.448 5.274 5.679 1.00 59.75 102 ALA A O 1
ATOM 796 N N . SER A 1 103 ? -30.328 3.707 4.336 1.00 61.53 103 SER A N 1
ATOM 797 C CA . SER A 1 103 ? -31.673 4.283 4.368 1.00 61.53 103 SER A CA 1
ATOM 798 C C . SER A 1 103 ? -32.288 4.135 5.765 1.00 61.53 103 SER A C 1
ATOM 800 O O . SER A 1 103 ? -32.014 3.161 6.474 1.00 61.53 103 SER A O 1
ATOM 802 N N . ASN A 1 104 ? -33.156 5.079 6.151 1.00 58.81 104 ASN A N 1
ATOM 803 C CA . ASN A 1 104 ? -33.862 5.050 7.440 1.00 58.81 104 ASN A CA 1
ATOM 804 C C . ASN A 1 104 ? -34.571 3.707 7.692 1.00 58.81 104 ASN A C 1
ATOM 806 O O . ASN A 1 104 ? -34.560 3.204 8.809 1.00 58.81 104 ASN A O 1
ATOM 810 N N . GLU A 1 105 ? -35.088 3.074 6.639 1.00 58.12 105 GLU A N 1
ATOM 811 C CA . GLU A 1 105 ? -35.750 1.767 6.698 1.00 58.12 105 GLU A CA 1
ATOM 812 C C . GLU A 1 105 ? -34.799 0.636 7.140 1.00 58.12 105 GLU A C 1
ATOM 814 O O . GLU A 1 105 ? -35.152 -0.215 7.959 1.00 58.12 105 GLU A O 1
ATOM 819 N N . VAL A 1 106 ? -33.548 0.640 6.663 1.00 59.66 106 VAL A N 1
ATOM 820 C CA . VAL A 1 106 ? -32.523 -0.342 7.064 1.00 59.66 106 VAL A CA 1
ATOM 821 C C . VAL A 1 106 ? -32.085 -0.104 8.508 1.00 59.66 106 VAL A C 1
ATOM 823 O O . VAL A 1 106 ? -31.899 -1.064 9.263 1.00 59.66 106 VAL A O 1
ATOM 826 N N . ILE A 1 107 ? -31.966 1.165 8.904 1.00 56.94 107 ILE A N 1
ATOM 827 C CA . ILE A 1 107 ? -31.620 1.571 10.269 1.00 56.94 107 ILE A CA 1
ATOM 828 C C . ILE A 1 107 ? -32.705 1.111 11.249 1.00 56.94 107 ILE A C 1
ATOM 830 O O . ILE A 1 107 ? -32.386 0.430 12.224 1.00 56.94 107 ILE A O 1
ATOM 834 N N . GLU A 1 108 ? -33.981 1.388 10.980 1.00 57.41 108 GLU A N 1
ATOM 835 C CA . GLU A 1 108 ? -35.101 0.962 11.830 1.00 57.41 108 GLU A CA 1
ATOM 836 C C . GLU A 1 108 ? -35.188 -0.565 11.937 1.00 57.41 108 GLU A C 1
ATOM 838 O O . GLU A 1 108 ? -35.303 -1.116 13.036 1.00 57.41 108 GLU A O 1
ATOM 843 N N . THR A 1 109 ? -35.036 -1.275 10.816 1.00 64.81 109 THR A N 1
ATOM 844 C CA . THR A 1 109 ? -35.131 -2.741 10.790 1.00 64.81 109 THR A CA 1
ATOM 845 C C . THR A 1 109 ? -33.990 -3.409 11.565 1.00 64.81 109 THR A C 1
ATOM 847 O O . THR A 1 109 ? -34.207 -4.394 12.281 1.00 64.81 109 THR A O 1
ATOM 850 N N . MET A 1 110 ? -32.758 -2.897 11.453 1.00 58.22 110 MET A N 1
ATOM 851 C CA . MET A 1 110 ? -31.619 -3.439 12.201 1.00 58.22 110 MET A CA 1
ATOM 852 C C . MET A 1 110 ? -31.663 -3.059 13.677 1.00 58.22 110 MET A C 1
ATOM 854 O O . MET A 1 110 ? -31.416 -3.928 14.515 1.00 58.22 110 MET A O 1
ATOM 858 N N . THR A 1 111 ? -32.060 -1.831 14.008 1.00 59.22 111 THR A N 1
ATOM 859 C CA . THR A 1 111 ? -32.240 -1.391 15.400 1.00 59.22 111 THR A CA 1
ATOM 860 C C . THR A 1 111 ? -33.313 -2.235 16.092 1.00 59.22 111 THR A C 1
ATOM 862 O O . THR A 1 111 ? -33.078 -2.752 17.181 1.00 59.22 111 THR A O 1
ATOM 865 N N . ALA A 1 112 ? -34.431 -2.522 15.417 1.00 61.00 112 ALA A N 1
ATOM 866 C CA . ALA A 1 112 ? -35.470 -3.421 15.920 1.00 61.00 112 ALA A CA 1
ATOM 867 C C . ALA A 1 112 ? -34.981 -4.873 16.098 1.00 61.00 112 ALA A C 1
A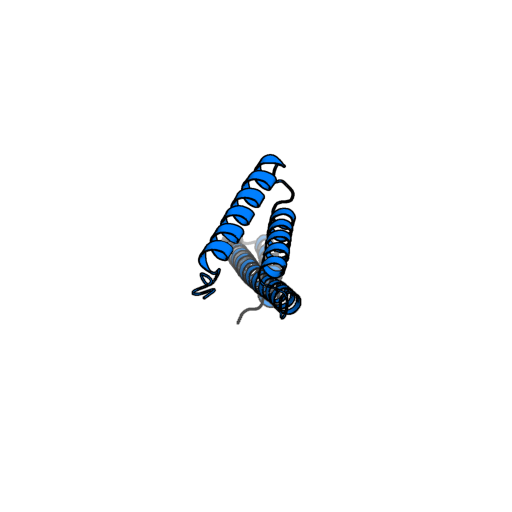TOM 869 O O . ALA A 1 112 ? -35.354 -5.544 17.065 1.00 61.00 112 ALA A O 1
ATOM 870 N N . ARG A 1 113 ? -34.127 -5.381 15.197 1.00 61.47 113 ARG A N 1
ATOM 871 C CA . ARG A 1 113 ? -33.515 -6.719 15.328 1.00 61.47 113 ARG A CA 1
ATOM 872 C C . ARG A 1 113 ? -32.533 -6.795 16.494 1.00 61.47 113 ARG A C 1
ATOM 874 O O . ARG A 1 113 ? -32.552 -7.787 17.220 1.00 61.47 113 ARG A O 1
ATOM 881 N N . ILE A 1 114 ? -31.699 -5.773 16.674 1.00 62.06 114 ILE A N 1
ATOM 882 C CA . ILE A 1 114 ? -30.753 -5.668 17.791 1.00 62.06 114 ILE A CA 1
ATOM 883 C C . ILE A 1 114 ? -31.530 -5.577 19.106 1.00 62.06 114 ILE A C 1
ATOM 885 O O . ILE A 1 114 ? -31.302 -6.399 19.990 1.00 62.06 114 ILE A O 1
ATOM 889 N N . ALA A 1 115 ? -32.522 -4.686 19.191 1.00 56.06 115 ALA A N 1
ATOM 890 C CA . ALA A 1 115 ? -33.390 -4.543 20.356 1.00 56.06 115 ALA A CA 1
ATOM 891 C C . ALA A 1 115 ? -34.103 -5.859 20.707 1.00 56.06 115 ALA A C 1
ATOM 893 O O . ALA A 1 115 ? -34.040 -6.296 21.851 1.00 56.06 115 ALA A O 1
ATOM 894 N N . ARG A 1 116 ? -34.694 -6.572 19.732 1.00 60.78 116 ARG A N 1
ATOM 895 C CA . ARG A 1 116 ? -35.306 -7.894 19.981 1.00 60.78 116 ARG A CA 1
ATOM 896 C C . ARG A 1 116 ? -34.314 -8.917 20.517 1.00 60.78 116 ARG A C 1
ATOM 898 O O . ARG A 1 116 ? -34.682 -9.720 21.364 1.00 60.78 116 ARG A O 1
ATOM 905 N N . ARG A 1 117 ? -33.074 -8.917 20.027 1.00 56.97 117 ARG A N 1
ATOM 906 C CA . ARG A 1 117 ? -32.050 -9.893 20.427 1.00 56.97 117 ARG A CA 1
ATOM 907 C C . ARG A 1 117 ? -31.493 -9.592 21.819 1.00 56.97 117 ARG A C 1
ATOM 909 O O . ARG A 1 117 ? -31.263 -10.525 22.583 1.00 56.97 117 ARG A O 1
ATOM 916 N N . VAL A 1 118 ? -31.358 -8.310 22.161 1.00 55.59 118 VAL A N 1
ATOM 917 C CA . VAL A 1 118 ? -31.013 -7.835 23.510 1.00 55.59 118 VAL A CA 1
ATOM 918 C C . VAL A 1 118 ? -32.143 -8.148 24.497 1.00 55.59 118 VAL A C 1
ATOM 920 O O . VAL A 1 118 ? -31.882 -8.756 25.530 1.00 55.59 118 VAL A O 1
ATOM 923 N N . ILE A 1 119 ? -33.401 -7.846 24.153 1.00 55.28 119 ILE A N 1
ATOM 924 C CA . ILE A 1 119 ? -34.579 -8.187 24.972 1.00 55.28 119 ILE A CA 1
ATOM 925 C C . ILE A 1 119 ? -34.680 -9.704 25.171 1.00 55.28 119 ILE A C 1
ATOM 927 O O . ILE A 1 119 ? -34.883 -10.165 26.288 1.00 55.28 119 ILE A O 1
ATOM 931 N N . PHE A 1 120 ? -34.482 -10.500 24.119 1.00 51.06 120 PHE A N 1
ATOM 932 C CA . PHE A 1 120 ? -34.509 -11.961 24.212 1.00 51.06 120 PHE A CA 1
ATOM 933 C C . PHE A 1 120 ? -33.410 -12.508 25.137 1.00 51.06 120 PHE A C 1
ATOM 935 O O . PHE A 1 120 ? -33.679 -13.379 25.958 1.00 51.06 120 PHE A O 1
ATOM 942 N N . MET A 1 121 ? -32.191 -11.964 25.065 1.00 48.12 121 MET A N 1
ATOM 943 C CA . MET A 1 121 ? -31.098 -12.313 25.983 1.00 48.12 121 MET A CA 1
ATOM 944 C C . MET A 1 121 ? -31.389 -11.894 27.433 1.00 48.12 121 MET A C 1
ATOM 946 O O . MET A 1 121 ? -31.078 -12.654 28.347 1.00 48.12 121 MET A O 1
ATOM 950 N N . ALA A 1 122 ? -32.017 -10.733 27.650 1.00 51.06 122 ALA A N 1
ATOM 951 C CA . ALA A 1 122 ? -32.437 -10.279 28.978 1.00 51.06 122 ALA A CA 1
ATOM 952 C C . ALA A 1 122 ? -33.540 -11.173 29.573 1.00 51.06 122 ALA A C 1
ATOM 954 O O . ALA A 1 122 ? -33.489 -11.516 30.749 1.00 51.06 122 ALA A O 1
ATOM 955 N N . VAL A 1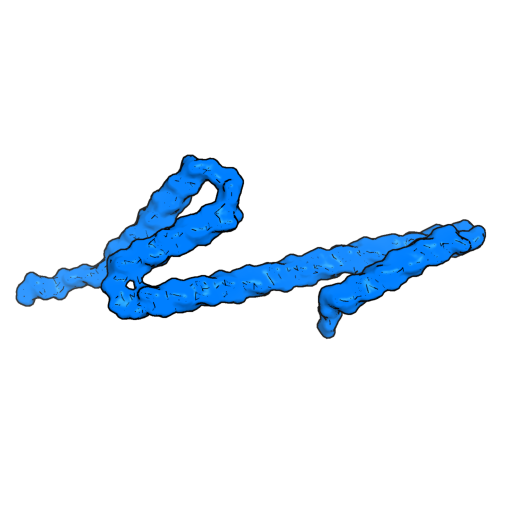 123 ? -34.507 -11.609 28.757 1.00 49.81 123 VAL A N 1
ATOM 956 C CA . VAL A 1 123 ? -35.580 -12.527 29.178 1.00 49.81 123 VAL A CA 1
ATOM 957 C C . VAL A 1 123 ? -35.036 -13.925 29.490 1.00 49.81 123 VAL A C 1
ATOM 959 O O . VAL A 1 123 ? -35.487 -14.549 30.446 1.00 49.81 123 VAL A O 1
ATOM 962 N N . LEU A 1 124 ? -34.047 -14.413 28.732 1.00 48.81 124 LEU A N 1
ATOM 963 C CA . LEU A 1 124 ? -33.425 -15.721 28.974 1.00 48.81 124 LEU A CA 1
ATOM 964 C C . LEU A 1 124 ? -32.484 -15.747 30.188 1.00 48.81 124 LEU A C 1
ATOM 966 O O . LEU A 1 124 ? -32.360 -16.793 30.820 1.00 48.81 124 LEU A O 1
ATOM 970 N N . ASN A 1 125 ? -31.838 -14.625 30.519 1.00 44.69 125 ASN A N 1
ATOM 971 C CA . ASN A 1 125 ? -30.976 -14.491 31.700 1.00 44.69 125 ASN A CA 1
ATOM 972 C C . ASN A 1 125 ? -31.686 -13.888 32.916 1.00 44.69 125 ASN A C 1
ATOM 974 O O . ASN A 1 125 ? -31.046 -13.680 33.944 1.00 44.69 125 ASN A O 1
ATOM 978 N N . CYS A 1 126 ? -32.994 -13.629 32.839 1.00 35.78 126 CYS A N 1
ATOM 979 C CA . CYS A 1 126 ? -33.782 -13.338 34.025 1.00 35.78 126 CYS A CA 1
ATOM 980 C C . CYS A 1 126 ? -33.768 -14.608 34.890 1.00 35.78 126 CYS A C 1
ATOM 982 O O . CYS A 1 126 ? -34.342 -15.618 34.465 1.00 35.78 126 CYS A O 1
ATOM 984 N N . PRO A 1 127 ? -33.127 -14.616 36.079 1.00 42.16 127 PRO A N 1
ATOM 985 C CA . PRO A 1 127 ? -33.315 -15.721 36.994 1.00 42.16 127 PRO A CA 1
ATOM 986 C C . PRO A 1 127 ? -34.810 -15.753 37.272 1.00 42.16 127 PRO A C 1
ATOM 988 O O . PRO A 1 127 ? -35.378 -14.793 37.794 1.00 42.16 127 PRO A O 1
ATOM 991 N N . ARG A 1 128 ? -35.464 -16.833 36.837 1.00 42.38 128 ARG A N 1
ATOM 992 C CA . ARG A 1 128 ? -36.817 -17.169 37.260 1.00 42.38 128 ARG A CA 1
ATOM 993 C C . ARG A 1 128 ? -36.799 -16.966 38.769 1.00 42.38 128 ARG A C 1
ATOM 995 O O . ARG A 1 128 ? -36.010 -17.622 39.446 1.00 42.3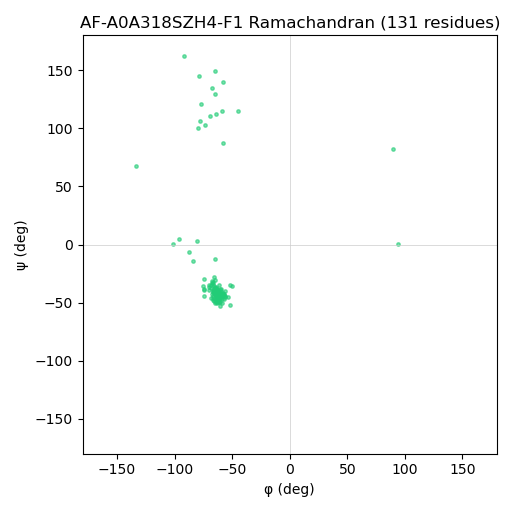8 128 ARG A O 1
ATOM 1002 N N . THR A 1 129 ? -37.564 -16.001 39.264 1.00 44.72 129 THR A N 1
ATOM 1003 C CA . THR A 1 129 ? -37.814 -15.807 40.686 1.00 44.72 129 THR A CA 1
ATOM 1004 C C . THR A 1 129 ? -38.422 -17.107 41.195 1.00 44.72 129 THR A C 1
ATOM 1006 O O . THR A 1 129 ? -39.628 -17.335 41.144 1.00 44.72 129 THR A O 1
ATOM 1009 N N . ALA A 1 130 ? -37.550 -18.031 41.580 1.00 38.53 130 ALA A N 1
ATOM 1010 C CA . ALA A 1 130 ? -37.908 -19.242 42.267 1.00 38.53 130 ALA A CA 1
ATOM 1011 C C . ALA A 1 130 ? -38.259 -18.816 43.692 1.00 38.53 130 ALA A C 1
ATOM 1013 O O . ALA A 1 130 ? -37.375 -18.511 44.483 1.00 38.53 130 ALA A O 1
ATOM 1014 N N . GLY A 1 131 ? -39.562 -18.762 43.966 1.00 33.91 131 GLY A N 1
ATOM 1015 C CA . GLY A 1 131 ? -40.116 -18.803 45.316 1.00 33.91 131 GLY A CA 1
ATOM 1016 C C . GLY A 1 131 ? -40.291 -17.453 46.001 1.00 33.91 131 GLY A C 1
ATOM 1017 O O . GLY A 1 131 ? -39.511 -17.087 46.870 1.00 33.91 131 GLY A O 1
ATOM 1018 N N . ALA A 1 132 ? -41.389 -16.765 45.685 1.00 38.25 132 ALA A N 1
ATOM 1019 C CA . ALA A 1 132 ? -42.173 -16.137 46.740 1.00 38.25 132 ALA A CA 1
ATOM 1020 C C . ALA A 1 132 ? -43.044 -17.239 47.369 1.00 38.25 132 ALA A C 1
ATOM 1022 O O . ALA A 1 132 ? -44.024 -17.649 46.747 1.00 38.25 132 ALA A O 1
ATOM 1023 N N . ALA A 1 133 ? -42.622 -17.761 48.523 1.00 36.03 133 ALA A N 1
ATOM 1024 C CA . ALA A 1 133 ? -43.424 -18.419 49.564 1.00 36.03 133 ALA A CA 1
ATOM 1025 C C . ALA A 1 133 ? -42.497 -18.813 50.721 1.00 36.03 133 ALA A C 1
ATOM 1027 O O . ALA A 1 133 ? -41.505 -19.526 50.446 1.00 36.03 133 ALA A O 1
#

Secondary structure (DSSP, 8-state):
---HHHHHHHHHHHHHHHHHHHT-SSHHHHHHHHHHHHHHHHHHHHHHHHHHHHHHHHHHHHHHHHHHHHHHHHHTTS-HHHHHHHHHHHHHHHHHHH-TT--HHHHHHHHHHHHHHHHHHHHHSS-------

Nearest PDB structures (foldseek):
  6ixe-assembly1_A  TM=4.040E-01  e=7.762E+00  Homo sapiens
  6ixf-assembly1_A  TM=2.724E-01  e=7.337E+00  Homo sapiens

pLDDT: mean 74.26, std 18.66, range [33.91, 97.88]

Organism: NCBI:txid314237

Radius of gyration: 27.36 Å; Cα contacts (8 Å, |Δi|>4): 54; chains: 1; bounding box: 64×27×76 Å